Protein AF-A0A8C6YW72-F1 (afdb_monomer_lite)

InterPro domains:
  IPR028015 CCDC84-like [PF14968] (18-60)
  IPR028015 CCDC84-like [PF14968] (61-142)
  IPR028015 CCDC84-like [PTHR31198] (18-59)

Sequence (159 aa):
MQNGRQCIYRTGPSQRHLCRRTSFVGRRHVYSAAHRQSLQLALRRLHDKVEAARAALGGAAVPEHRRATERFWREHRAEAALRPRFLVTAEEYARFSEALARALAAHEEREDERIREMAARIREAERRQQETVRAALEVGAAPRSRCGAARPKWDAGGT

Organism: Nothoprocta perdicaria (NCBI:txid30464)

Secondary structure (DSSP, 8-state):
----------------TT----GGGGGGGGGSHHHHHHHHHHHHHHHHHHHHHHHIIIIIHHHHHHHHHHHHHHHTT--GGGGGGG---HHHHHHHHHHHHHHHHHHHHHHHHHHHHHHHHHHHHHHHHHHHHHHHHHHHTS-------PPP-------

Radius of gyration: 33.63 Å; chains: 1; bounding box: 76×56×89 Å

Foldseek 3Di:
DDDDDDPPDPDDFPPPVLDPDGCPVPPVCCPDPVVVVSVVVVVVVVVVVVVVVCVCLVPVVLVVQLVVLVVVCVVPVDDPVCSVVSRQDPVNSVVVVVVVVVVVVVVVVVVVVVVVVVVVVVVVVVVVVVVVVVVVVVVVPDPPPPDDDDDDDDDDDDD

Structure (mmCIF, N/CA/C/O backbone):
data_AF-A0A8C6YW72-F1
#
_entry.id   AF-A0A8C6YW72-F1
#
loop_
_atom_site.group_PDB
_atom_site.id
_atom_site.type_symbol
_atom_site.label_atom_id
_atom_site.label_alt_id
_atom_site.label_comp_id
_atom_site.label_asym_id
_atom_site.label_entity_id
_atom_site.label_seq_id
_atom_site.pdbx_PDB_ins_code
_atom_site.Cartn_x
_atom_site.Cartn_y
_atom_site.Cartn_z
_atom_site.occupancy
_atom_site.B_iso_or_equiv
_atom_site.auth_seq_id
_atom_site.auth_comp_id
_atom_site.auth_asym_id
_atom_site.auth_atom_id
_atom_site.pdbx_PDB_model_num
ATOM 1 N N . MET A 1 1 ? 27.955 49.497 -18.035 1.00 36.94 1 MET A N 1
ATOM 2 C CA . MET A 1 1 ? 28.067 48.782 -19.324 1.00 36.94 1 MET A CA 1
ATOM 3 C C . MET A 1 1 ? 27.553 47.367 -19.121 1.00 36.94 1 MET A C 1
ATOM 5 O O . MET A 1 1 ? 28.217 46.560 -18.486 1.00 36.94 1 MET A O 1
ATOM 9 N N . GLN A 1 2 ? 26.314 47.125 -19.544 1.00 43.03 2 GLN A N 1
ATOM 10 C CA . GLN A 1 2 ? 25.693 45.803 -19.566 1.00 43.03 2 GLN A CA 1
ATOM 11 C C . GLN A 1 2 ? 26.120 45.118 -20.866 1.00 43.03 2 GLN A C 1
ATOM 13 O O . GLN A 1 2 ? 25.918 45.675 -21.936 1.00 43.03 2 GLN A O 1
ATOM 18 N N . ASN A 1 3 ? 26.731 43.943 -20.762 1.00 32.25 3 ASN A N 1
ATOM 19 C CA . ASN A 1 3 ? 26.898 42.973 -21.844 1.00 32.25 3 ASN A CA 1
ATOM 20 C C . ASN A 1 3 ? 27.042 41.625 -21.127 1.00 32.25 3 ASN A C 1
ATOM 22 O O . ASN A 1 3 ? 28.018 41.396 -20.428 1.00 32.25 3 ASN A O 1
ATOM 26 N N . GLY A 1 4 ? 26.051 40.743 -21.094 1.00 44.25 4 GLY A N 1
ATOM 27 C CA . GLY A 1 4 ? 25.240 40.316 -22.223 1.00 44.25 4 GLY A CA 1
ATOM 28 C C . GLY A 1 4 ? 25.667 38.890 -22.550 1.00 44.25 4 GLY A C 1
ATOM 29 O O . GLY A 1 4 ? 26.521 38.695 -23.404 1.00 44.25 4 GLY A O 1
ATOM 30 N N . ARG A 1 5 ? 25.123 37.918 -21.805 1.00 40.25 5 ARG A N 1
ATOM 31 C CA . ARG A 1 5 ? 24.998 36.493 -22.166 1.00 40.25 5 ARG A CA 1
ATOM 32 C C . ARG A 1 5 ? 24.016 35.843 -21.189 1.00 40.25 5 ARG A C 1
ATOM 34 O O . ARG A 1 5 ? 24.382 35.274 -20.165 1.00 40.25 5 ARG A O 1
ATOM 41 N N . GLN A 1 6 ? 22.736 36.003 -21.510 1.00 42.50 6 GLN A N 1
ATOM 42 C CA . GLN A 1 6 ? 21.665 35.167 -20.984 1.00 42.50 6 GLN A CA 1
ATOM 43 C C . GLN A 1 6 ? 21.930 33.720 -21.415 1.00 42.50 6 GLN A C 1
ATOM 45 O O . GLN A 1 6 ? 21.859 33.405 -22.600 1.00 42.50 6 GLN A O 1
ATOM 50 N N . CYS A 1 7 ? 22.201 32.834 -20.456 1.00 34.38 7 CYS A N 1
ATOM 51 C CA . CYS A 1 7 ? 22.012 31.401 -20.657 1.00 34.38 7 CYS A CA 1
ATOM 52 C C . CYS A 1 7 ? 20.560 31.055 -20.316 1.00 34.38 7 CYS A C 1
ATOM 54 O O . CYS A 1 7 ? 20.174 30.811 -19.175 1.00 34.38 7 CYS A O 1
ATOM 56 N N . ILE A 1 8 ? 19.774 31.086 -21.380 1.00 39.44 8 ILE A N 1
ATOM 57 C CA . ILE A 1 8 ? 18.403 30.623 -21.583 1.00 39.44 8 ILE A CA 1
ATOM 58 C C . ILE A 1 8 ? 18.273 29.107 -21.346 1.00 39.44 8 ILE A C 1
ATOM 60 O O . ILE A 1 8 ? 17.994 28.370 -22.271 1.00 39.44 8 ILE A O 1
ATOM 64 N N . TYR A 1 9 ? 18.436 28.623 -20.110 1.00 34.62 9 TYR A N 1
ATOM 65 C CA . TYR A 1 9 ? 17.831 27.353 -19.670 1.00 34.62 9 TYR A CA 1
ATOM 66 C C . TYR A 1 9 ? 17.429 27.474 -18.203 1.00 34.62 9 TYR A C 1
ATOM 68 O O . TYR A 1 9 ? 18.221 27.319 -17.274 1.00 34.62 9 TYR A O 1
ATOM 76 N N . ARG A 1 10 ? 16.151 27.778 -17.998 1.00 40.47 10 ARG A N 1
ATOM 77 C CA . ARG A 1 10 ? 15.485 27.737 -16.702 1.00 40.47 10 ARG A CA 1
ATOM 78 C C . ARG A 1 10 ? 15.325 26.273 -16.283 1.00 40.47 10 ARG A C 1
ATOM 80 O O . ARG A 1 10 ? 14.298 25.666 -16.547 1.00 40.47 10 ARG A O 1
ATOM 87 N N . THR A 1 11 ? 16.313 25.713 -15.596 1.00 38.81 11 THR A N 1
ATOM 88 C CA . THR A 1 11 ? 16.112 24.539 -14.733 1.00 38.81 11 THR A CA 1
ATOM 89 C C . THR A 1 11 ? 16.822 24.803 -13.419 1.00 38.81 11 THR A C 1
ATOM 91 O O . THR A 1 11 ? 18.050 24.833 -13.361 1.00 38.81 11 THR A O 1
ATOM 94 N N . GLY A 1 12 ? 16.024 25.087 -12.389 1.00 38.22 12 GLY A N 1
ATOM 95 C CA . GLY A 1 12 ? 16.496 25.441 -11.057 1.00 38.22 12 GLY A CA 1
ATOM 96 C C . GLY A 1 12 ? 17.354 24.348 -10.408 1.00 38.22 12 GLY A C 1
ATOM 97 O O . GLY A 1 12 ? 17.434 23.223 -10.910 1.00 38.22 12 GLY A O 1
ATOM 98 N N . PRO A 1 13 ? 18.002 24.660 -9.274 1.00 46.03 13 PRO A N 1
ATOM 99 C CA . PRO A 1 13 ? 18.817 23.700 -8.552 1.00 46.03 13 PRO A CA 1
ATOM 100 C C . PRO A 1 13 ? 17.924 22.557 -8.065 1.00 46.03 13 PRO A C 1
ATOM 102 O O . PRO A 1 13 ? 17.198 22.697 -7.084 1.00 46.03 13 PRO A O 1
ATOM 105 N N . SER A 1 14 ? 17.986 21.404 -8.735 1.00 43.97 14 SER A N 1
ATOM 106 C CA . SER A 1 14 ? 17.468 20.155 -8.185 1.00 43.97 14 SER A CA 1
ATOM 107 C C . SER A 1 14 ? 18.332 19.805 -6.974 1.00 43.97 14 SER A C 1
ATOM 109 O O . SER A 1 14 ? 19.346 19.107 -7.094 1.00 43.97 14 SER A O 1
ATOM 111 N N . GLN A 1 15 ? 17.980 20.341 -5.808 1.00 43.62 15 GLN A N 1
ATOM 112 C CA . GLN A 1 15 ? 18.524 19.873 -4.548 1.00 43.62 15 GLN A CA 1
ATOM 113 C C . GLN A 1 15 ? 18.107 18.409 -4.397 1.00 43.62 15 GLN A C 1
ATOM 115 O O . GLN A 1 15 ? 17.009 18.091 -3.958 1.00 43.62 15 GLN A O 1
ATOM 120 N N . ARG A 1 16 ? 18.975 17.478 -4.801 1.00 51.50 16 ARG A N 1
ATOM 121 C CA . ARG A 1 16 ? 18.815 16.072 -4.436 1.00 51.50 16 ARG A CA 1
ATOM 122 C C . ARG A 1 16 ? 19.177 15.958 -2.960 1.00 51.50 16 ARG A C 1
ATOM 124 O O . ARG A 1 16 ? 20.336 15.760 -2.615 1.00 51.50 16 ARG A O 1
ATOM 131 N N . HIS A 1 17 ? 18.173 16.102 -2.096 1.00 56.12 17 HIS A N 1
ATOM 132 C CA . HIS A 1 17 ? 18.294 16.161 -0.632 1.00 56.12 17 HIS A CA 1
ATOM 133 C C . HIS A 1 17 ? 19.027 14.964 0.018 1.00 56.12 17 HIS A C 1
ATOM 135 O O . HIS A 1 17 ? 19.417 15.047 1.179 1.00 56.12 17 HIS A O 1
ATOM 141 N N . LEU A 1 18 ? 19.265 13.875 -0.722 1.00 56.75 18 LEU A N 1
ATOM 142 C CA . LEU A 1 18 ? 20.027 12.701 -0.274 1.00 56.75 18 LEU A CA 1
ATOM 143 C C . LEU A 1 18 ? 21.546 12.917 -0.257 1.00 56.75 18 LEU A C 1
ATOM 145 O O . LEU A 1 18 ? 22.257 12.253 0.491 1.00 56.75 18 LEU A O 1
ATOM 149 N N . CYS A 1 19 ? 22.066 13.830 -1.076 1.00 60.47 19 CYS A N 1
ATOM 150 C CA . CYS A 1 19 ? 23.487 14.149 -1.125 1.00 60.47 19 CYS A CA 1
ATOM 151 C C . CYS A 1 19 ? 23.646 15.662 -1.101 1.00 60.47 19 CYS A C 1
ATOM 153 O O . CYS A 1 19 ? 23.430 16.330 -2.104 1.00 60.47 19 CYS A O 1
ATOM 155 N N . ARG A 1 20 ? 24.077 16.209 0.041 1.00 56.84 20 ARG A N 1
ATOM 156 C CA . ARG A 1 20 ? 24.343 17.648 0.242 1.00 56.84 20 ARG A CA 1
ATOM 157 C C . ARG A 1 20 ? 25.504 18.209 -0.611 1.00 56.84 20 ARG A C 1
ATOM 159 O O . ARG A 1 20 ? 26.037 19.265 -0.294 1.00 56.84 20 ARG A O 1
ATOM 166 N N . ARG A 1 21 ? 25.936 17.517 -1.672 1.00 56.72 21 ARG A N 1
ATOM 167 C CA . ARG A 1 21 ? 27.004 17.972 -2.572 1.00 56.72 21 ARG A CA 1
ATOM 168 C C . ARG A 1 21 ? 26.379 18.706 -3.757 1.00 56.72 21 ARG A C 1
ATOM 170 O O . ARG A 1 21 ? 25.541 18.154 -4.465 1.00 56.72 21 ARG A O 1
ATOM 177 N N . THR A 1 22 ? 26.768 19.966 -3.923 1.00 48.44 22 THR A N 1
ATOM 178 C CA . THR A 1 22 ? 26.311 20.856 -4.995 1.00 48.44 22 THR A CA 1
ATOM 179 C C . THR A 1 22 ? 26.672 20.295 -6.377 1.00 48.44 22 THR A C 1
ATOM 181 O O . THR A 1 22 ? 27.562 19.456 -6.526 1.00 48.44 22 THR A O 1
ATOM 184 N N . SER A 1 23 ? 25.953 20.750 -7.405 1.00 51.44 23 SER A N 1
ATOM 185 C CA . SER A 1 23 ? 25.954 20.264 -8.798 1.00 51.44 23 SER A CA 1
ATOM 186 C C . SER A 1 23 ? 27.308 20.271 -9.530 1.00 51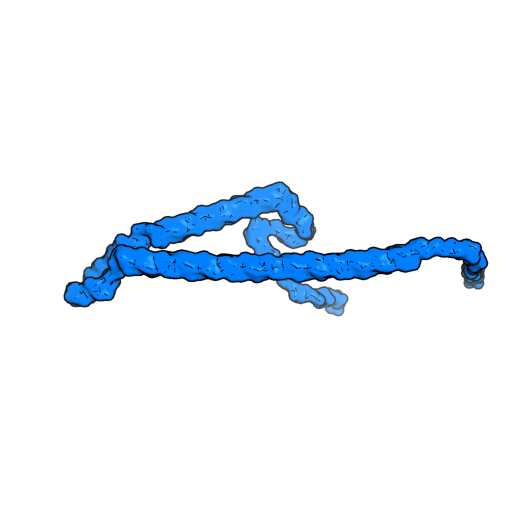.44 23 SER A C 1
ATOM 188 O O . SER A 1 23 ? 27.377 19.804 -10.666 1.00 51.44 23 SER A O 1
ATOM 190 N N . PHE A 1 24 ? 28.386 20.736 -8.898 1.00 49.22 24 PHE A N 1
ATOM 191 C CA . PHE A 1 24 ? 29.700 20.929 -9.515 1.00 49.22 24 PHE A CA 1
ATOM 192 C C . PHE A 1 24 ? 30.422 19.618 -9.890 1.00 49.22 24 PHE A C 1
ATOM 194 O O . PHE A 1 24 ? 31.301 19.618 -10.741 1.00 49.22 24 PHE A O 1
ATOM 201 N N . VAL A 1 25 ? 30.030 18.475 -9.310 1.00 56.22 25 VAL A N 1
ATOM 202 C CA . VAL A 1 25 ? 30.672 17.158 -9.554 1.00 56.22 25 VAL A CA 1
ATOM 203 C C . VAL A 1 25 ? 29.983 16.356 -10.679 1.00 56.22 25 VAL A C 1
ATOM 205 O O . VAL A 1 25 ? 30.388 15.242 -11.018 1.00 56.22 25 VAL A O 1
ATOM 208 N N . GLY A 1 26 ? 28.921 16.898 -11.286 1.00 57.84 26 GLY A N 1
ATOM 209 C CA . GLY A 1 26 ? 28.161 16.207 -12.333 1.00 57.84 26 GLY A CA 1
ATOM 210 C C . GLY A 1 26 ? 27.537 14.877 -11.868 1.00 57.84 26 GLY A C 1
ATOM 211 O O . GLY A 1 26 ? 27.505 14.549 -10.680 1.00 57.84 26 GLY A O 1
ATOM 212 N N . ARG A 1 27 ? 27.011 14.073 -12.805 1.00 60.56 27 ARG A N 1
ATOM 213 C CA . ARG A 1 27 ? 26.291 12.809 -12.507 1.00 60.56 27 ARG A CA 1
ATOM 214 C C . ARG A 1 27 ? 27.191 11.674 -11.992 1.00 60.56 27 ARG A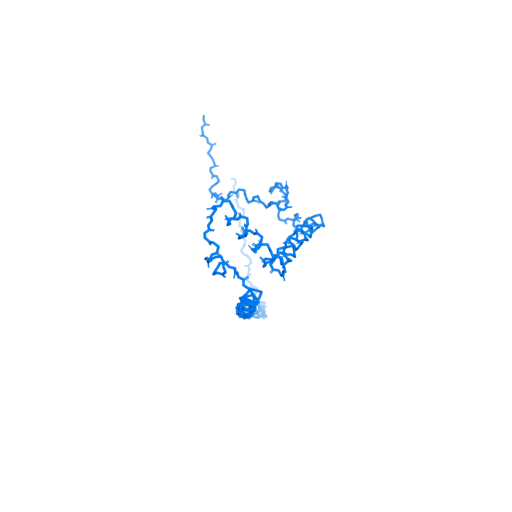 C 1
ATOM 216 O O . ARG A 1 27 ? 26.683 10.668 -11.508 1.00 60.56 27 ARG A O 1
ATOM 223 N N . ARG A 1 28 ? 28.516 11.830 -12.056 1.00 59.81 28 ARG A N 1
ATOM 224 C CA . ARG A 1 28 ? 29.494 10.781 -11.725 1.00 59.81 28 ARG A CA 1
ATOM 225 C C . ARG A 1 28 ? 29.492 10.401 -10.237 1.00 59.81 28 ARG A C 1
ATOM 227 O O . ARG A 1 28 ? 29.756 9.250 -9.906 1.00 59.81 28 ARG A O 1
ATOM 234 N N . HIS A 1 29 ? 29.134 11.327 -9.341 1.00 70.81 29 HIS A N 1
ATOM 235 C CA . HIS A 1 29 ? 29.110 11.068 -7.894 1.00 70.81 29 HIS A CA 1
ATOM 236 C C . HIS A 1 29 ? 28.024 10.069 -7.454 1.00 70.81 29 HIS A C 1
ATOM 238 O O . HIS A 1 29 ? 28.167 9.451 -6.400 1.00 70.81 29 HIS A O 1
ATOM 244 N N . VAL A 1 30 ? 26.970 9.884 -8.258 1.00 63.72 30 VAL A N 1
ATOM 245 C CA . VAL A 1 30 ? 25.856 8.955 -7.989 1.00 63.72 30 VAL A CA 1
ATOM 246 C C . VAL A 1 30 ? 26.339 7.500 -7.939 1.00 63.72 30 VAL A C 1
ATOM 248 O O . VAL A 1 30 ? 25.818 6.694 -7.178 1.00 63.72 30 VAL A O 1
ATOM 251 N N . TYR A 1 31 ? 27.396 7.168 -8.681 1.00 67.38 31 TYR A N 1
ATOM 252 C CA . TYR A 1 31 ? 27.966 5.817 -8.700 1.00 67.38 31 TYR A CA 1
ATOM 253 C C . TYR A 1 31 ? 28.992 5.565 -7.587 1.00 67.38 31 TYR A C 1
ATOM 255 O O . TYR A 1 31 ? 29.513 4.457 -7.469 1.00 67.38 31 TYR A O 1
ATOM 263 N N . SER A 1 32 ? 29.294 6.573 -6.761 1.00 73.94 32 SER A N 1
ATOM 264 C CA . SER A 1 32 ? 30.265 6.430 -5.676 1.00 73.94 32 SER A CA 1
ATOM 265 C C . SER A 1 32 ? 29.744 5.535 -4.547 1.00 73.94 32 SER A C 1
ATOM 267 O O . SER A 1 32 ? 28.549 5.520 -4.239 1.00 73.94 32 SER A O 1
ATOM 269 N N . ALA A 1 33 ? 30.660 4.832 -3.876 1.00 74.25 33 ALA A N 1
ATOM 270 C CA . ALA A 1 33 ? 30.340 4.015 -2.705 1.00 74.25 33 ALA A CA 1
ATOM 271 C C . ALA A 1 33 ? 29.664 4.840 -1.592 1.00 74.25 33 ALA A C 1
ATO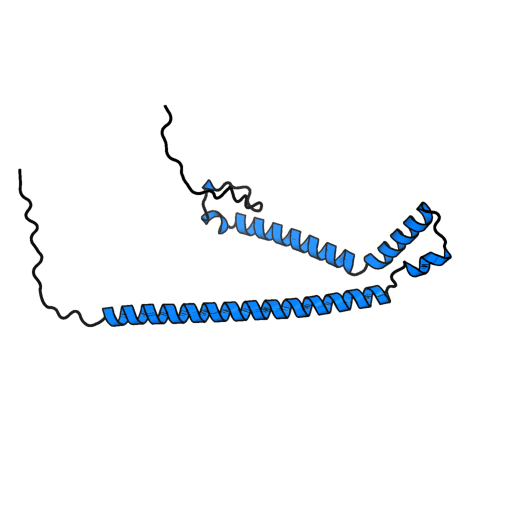M 273 O O . ALA A 1 33 ? 28.676 4.403 -1.009 1.00 74.25 33 ALA A O 1
ATOM 274 N N . ALA A 1 34 ? 30.120 6.078 -1.375 1.00 73.94 34 ALA A N 1
ATOM 275 C CA . ALA A 1 34 ? 29.547 6.989 -0.386 1.00 73.94 34 ALA A CA 1
ATOM 276 C C . ALA A 1 34 ? 28.093 7.386 -0.707 1.00 73.94 34 ALA A C 1
ATOM 278 O O . ALA A 1 34 ? 27.253 7.449 0.194 1.00 73.94 34 ALA A O 1
ATOM 279 N N . HIS A 1 35 ? 27.770 7.626 -1.985 1.00 73.69 35 HIS A N 1
ATOM 280 C CA . HIS A 1 35 ? 26.392 7.892 -2.409 1.00 73.69 35 HIS A CA 1
ATOM 281 C C . HIS A 1 35 ? 25.504 6.668 -2.179 1.00 73.69 35 HIS A C 1
ATOM 283 O O . HIS A 1 35 ? 24.429 6.789 -1.594 1.00 73.69 35 HIS A O 1
ATOM 289 N N . ARG A 1 36 ? 25.985 5.483 -2.571 1.00 73.69 36 ARG A N 1
ATOM 290 C CA . ARG A 1 36 ? 25.277 4.213 -2.371 1.00 73.69 36 ARG A CA 1
ATOM 291 C C . ARG A 1 36 ? 24.988 3.950 -0.893 1.00 73.69 36 ARG A C 1
ATOM 293 O O . ARG A 1 36 ? 23.859 3.623 -0.553 1.00 73.69 36 ARG A O 1
ATOM 300 N N . GLN A 1 37 ? 25.968 4.163 -0.019 1.00 72.62 37 GLN A N 1
ATOM 301 C CA . GLN A 1 37 ? 25.811 3.988 1.425 1.00 72.62 37 GLN A CA 1
ATOM 302 C C . GLN A 1 37 ? 24.829 5.006 2.026 1.00 72.62 37 GLN A C 1
ATOM 304 O O . GLN A 1 37 ? 23.986 4.651 2.847 1.00 72.62 37 GLN A O 1
ATOM 309 N N . SER A 1 38 ? 24.881 6.264 1.577 1.00 69.75 38 SER A N 1
ATOM 310 C CA . SER A 1 38 ? 23.937 7.304 2.013 1.00 69.75 38 SER A CA 1
ATOM 311 C C . SER A 1 38 ? 22.502 6.980 1.588 1.00 69.75 38 SER A C 1
ATOM 313 O O . SER A 1 38 ? 21.571 7.135 2.378 1.00 69.75 38 SER A O 1
ATOM 315 N N . LEU A 1 39 ? 22.323 6.477 0.363 1.00 76.12 39 LEU A N 1
ATOM 316 C CA . LEU A 1 39 ? 21.037 6.004 -0.140 1.00 76.12 39 LEU A CA 1
ATOM 317 C C . LEU A 1 39 ? 20.528 4.806 0.670 1.00 76.12 39 LEU A C 1
ATOM 319 O O . LEU A 1 39 ? 19.378 4.810 1.093 1.00 76.12 39 LEU A O 1
ATOM 323 N N . GLN A 1 40 ? 21.379 3.816 0.945 1.00 71.69 40 GLN A N 1
ATOM 324 C CA . GLN A 1 40 ? 21.018 2.648 1.755 1.00 71.69 40 GLN A CA 1
ATOM 325 C C . GLN A 1 40 ? 20.553 3.040 3.163 1.00 71.69 40 GLN A C 1
ATOM 327 O O . GLN A 1 40 ? 19.545 2.526 3.639 1.00 71.69 40 GLN A O 1
ATOM 332 N N . LEU A 1 41 ? 21.231 3.990 3.815 1.00 76.12 41 LEU A N 1
ATOM 333 C CA . LEU A 1 41 ? 20.810 4.505 5.122 1.00 76.12 41 LEU A CA 1
ATOM 334 C C . LEU A 1 41 ? 19.469 5.244 5.052 1.00 76.12 41 LEU A C 1
ATOM 336 O O . LEU A 1 41 ? 18.636 5.087 5.943 1.00 76.12 41 LEU A O 1
ATOM 340 N N . ALA A 1 42 ? 19.241 6.039 4.004 1.00 74.75 42 ALA A N 1
ATOM 341 C CA . ALA A 1 42 ? 17.970 6.732 3.809 1.00 74.75 42 ALA A CA 1
ATOM 342 C C . ALA A 1 42 ? 16.812 5.751 3.571 1.00 74.75 42 ALA A C 1
ATOM 344 O O . ALA A 1 42 ? 15.750 5.906 4.172 1.00 74.75 42 ALA A O 1
ATOM 345 N N . LEU A 1 43 ? 17.038 4.719 2.754 1.00 77.38 43 LEU A N 1
ATOM 346 C CA . LEU A 1 43 ? 16.067 3.654 2.507 1.00 77.38 43 LEU A CA 1
ATOM 347 C C . LEU A 1 43 ? 15.780 2.849 3.774 1.00 77.38 43 LEU A C 1
ATOM 349 O O . LEU A 1 43 ? 14.620 2.577 4.061 1.00 77.38 43 LEU A O 1
ATOM 353 N N . ARG A 1 44 ? 16.801 2.540 4.580 1.00 79.88 44 ARG A N 1
ATOM 354 C CA . ARG A 1 44 ? 16.609 1.843 5.857 1.00 79.88 44 ARG A CA 1
ATOM 355 C C . ARG A 1 44 ? 15.775 2.663 6.837 1.00 79.88 44 ARG A C 1
ATOM 357 O O . ARG A 1 44 ? 14.802 2.157 7.369 1.00 79.88 44 ARG A O 1
ATOM 364 N N . ARG A 1 45 ? 16.060 3.961 6.971 1.00 83.12 45 ARG A N 1
ATOM 365 C CA . ARG A 1 45 ? 15.237 4.876 7.785 1.00 83.12 45 ARG A CA 1
ATOM 366 C C . ARG A 1 45 ? 13.795 4.974 7.293 1.00 83.12 45 ARG A C 1
ATOM 368 O O . ARG A 1 45 ? 12.894 5.172 8.101 1.00 83.12 45 ARG A O 1
ATOM 375 N N . LEU A 1 46 ? 13.572 4.912 5.981 1.00 74.69 46 LEU A N 1
ATOM 376 C CA . LEU A 1 46 ? 12.225 4.892 5.417 1.00 74.69 46 LEU A CA 1
ATOM 377 C C . LEU A 1 46 ? 11.519 3.577 5.753 1.00 74.69 46 LEU A C 1
ATOM 379 O O . LEU A 1 46 ? 10.385 3.615 6.211 1.00 74.69 46 LEU A O 1
ATOM 383 N N . HIS A 1 47 ? 12.204 2.449 5.584 1.00 71.81 47 HIS A N 1
ATOM 384 C CA . HIS A 1 47 ? 11.698 1.134 5.959 1.00 71.81 47 HIS A CA 1
ATOM 385 C C . HIS A 1 47 ? 11.325 1.084 7.446 1.00 71.81 47 HIS A C 1
ATOM 387 O O . HIS A 1 47 ? 10.201 0.730 7.769 1.00 71.81 47 HIS A O 1
ATOM 393 N N . ASP A 1 48 ? 12.197 1.550 8.344 1.00 82.62 48 ASP A N 1
ATOM 394 C CA . ASP A 1 48 ? 11.919 1.598 9.786 1.00 82.62 48 ASP A CA 1
ATOM 395 C C . ASP A 1 48 ? 10.661 2.434 10.102 1.00 82.62 48 ASP A C 1
ATOM 397 O O . ASP A 1 48 ? 9.857 2.067 10.956 1.00 82.62 48 ASP A O 1
ATOM 401 N N . LYS A 1 49 ? 10.441 3.542 9.377 1.00 76.25 49 LYS A N 1
ATOM 402 C CA . LYS A 1 49 ? 9.218 4.357 9.499 1.00 76.25 49 LYS A CA 1
ATOM 403 C C . LYS A 1 49 ? 7.977 3.653 8.955 1.00 76.25 49 LYS A C 1
ATOM 405 O O . LYS A 1 49 ? 6.904 3.810 9.530 1.00 76.25 49 LYS A O 1
ATOM 410 N N . VAL A 1 50 ? 8.107 2.917 7.853 1.00 76.25 50 VAL A N 1
ATOM 411 C CA . VAL A 1 50 ? 7.014 2.132 7.264 1.00 76.25 50 VAL A CA 1
ATOM 412 C C . VAL A 1 50 ? 6.618 1.000 8.204 1.00 76.25 50 VAL A C 1
ATOM 414 O O . VAL A 1 50 ? 5.432 0.822 8.455 1.00 76.25 50 VAL A O 1
ATOM 417 N N . GLU A 1 51 ? 7.585 0.302 8.793 1.00 73.62 51 GLU A N 1
ATOM 418 C CA . GLU A 1 51 ? 7.328 -0.746 9.781 1.00 73.62 51 GLU A CA 1
ATOM 419 C C . GLU A 1 51 ? 6.706 -0.178 11.062 1.00 73.62 51 GLU A C 1
ATOM 421 O O . GLU A 1 51 ? 5.741 -0.739 11.571 1.00 73.62 51 GLU A O 1
ATOM 426 N N . ALA A 1 52 ? 7.156 0.988 11.541 1.00 71.38 52 ALA A N 1
ATOM 427 C CA . ALA A 1 52 ? 6.512 1.674 12.662 1.00 71.38 52 ALA A CA 1
ATOM 428 C C . ALA A 1 52 ? 5.060 2.089 12.347 1.00 71.38 52 ALA A C 1
ATOM 430 O O . ALA A 1 52 ? 4.172 1.921 13.183 1.00 71.38 52 ALA A O 1
ATOM 431 N N . ALA A 1 53 ? 4.795 2.590 11.137 1.00 64.88 53 ALA A N 1
ATOM 432 C CA . ALA A 1 53 ? 3.443 2.929 10.695 1.00 64.88 53 ALA A CA 1
ATOM 433 C C . ALA A 1 53 ? 2.558 1.678 10.561 1.00 64.88 53 ALA A C 1
ATOM 435 O O . ALA A 1 53 ? 1.409 1.683 10.998 1.00 64.88 53 ALA A O 1
ATOM 436 N N . ARG A 1 54 ? 3.102 0.581 10.023 1.00 61.62 54 ARG A N 1
ATOM 437 C CA . ARG A 1 54 ? 2.427 -0.722 9.952 1.00 61.62 54 ARG A CA 1
ATOM 438 C C . ARG A 1 54 ? 2.127 -1.276 11.343 1.00 61.62 54 ARG A C 1
ATOM 440 O O . ARG A 1 54 ? 1.023 -1.758 11.556 1.00 61.62 54 ARG A O 1
ATOM 447 N N . ALA A 1 55 ? 3.043 -1.145 12.301 1.00 64.81 55 ALA A N 1
ATOM 448 C CA . ALA A 1 55 ? 2.821 -1.545 13.690 1.00 64.81 55 ALA A CA 1
ATOM 449 C C . ALA A 1 55 ? 1.726 -0.705 14.376 1.00 64.81 55 ALA A C 1
ATOM 451 O O . ALA A 1 55 ? 0.878 -1.255 15.080 1.00 64.81 55 ALA A O 1
ATOM 452 N N . ALA A 1 56 ? 1.689 0.609 14.125 1.00 61.94 56 ALA A N 1
ATOM 453 C CA . ALA A 1 56 ? 0.631 1.490 14.623 1.00 61.94 56 ALA A CA 1
ATOM 454 C C . ALA A 1 56 ? -0.753 1.101 14.064 1.00 61.94 56 ALA A C 1
ATOM 456 O O . ALA A 1 56 ? -1.738 1.049 14.803 1.00 61.94 56 ALA A O 1
ATOM 457 N N . LEU A 1 57 ? -0.814 0.740 12.779 1.00 62.88 57 LEU A N 1
ATOM 458 C CA . LEU A 1 57 ? -2.032 0.263 12.120 1.00 62.88 57 LEU A CA 1
ATOM 459 C C . LEU A 1 57 ? -2.399 -1.186 12.504 1.00 62.88 57 LEU A C 1
ATOM 461 O O . LEU A 1 57 ? -3.573 -1.539 12.524 1.00 62.88 57 LEU A O 1
ATOM 465 N N . GLY A 1 58 ? -1.428 -2.041 12.820 1.00 57.56 58 GLY A N 1
ATOM 466 C CA . GLY A 1 58 ? -1.627 -3.487 12.965 1.00 57.56 58 GLY A CA 1
ATOM 467 C C . GLY A 1 58 ? -2.212 -3.959 14.299 1.00 57.56 58 GLY A C 1
ATOM 468 O O . GLY A 1 58 ? -2.657 -5.099 14.383 1.00 57.56 58 GLY A O 1
ATOM 469 N N . GLY A 1 59 ? -2.244 -3.125 15.344 1.00 60.62 59 GLY A N 1
ATOM 470 C CA . GLY A 1 59 ? -2.756 -3.580 16.648 1.00 60.62 59 GLY A CA 1
ATOM 471 C C . GLY A 1 59 ? -2.993 -2.520 17.723 1.00 60.62 59 GLY A C 1
ATOM 472 O O . GLY A 1 59 ? -3.696 -2.795 18.694 1.00 60.62 59 GLY A O 1
ATOM 473 N N . ALA A 1 60 ? -2.466 -1.303 17.565 1.00 57.69 60 ALA A N 1
ATOM 474 C CA . ALA A 1 60 ? -2.666 -0.224 18.536 1.00 57.69 60 ALA A CA 1
ATOM 475 C C . ALA A 1 60 ? -3.900 0.643 18.236 1.00 57.69 60 ALA A C 1
ATOM 477 O O . ALA A 1 60 ? -4.467 1.222 19.159 1.00 57.69 60 ALA A O 1
ATOM 478 N N . ALA A 1 61 ? -4.360 0.674 16.982 1.00 66.69 61 ALA A N 1
ATOM 479 C CA . ALA A 1 61 ? -5.411 1.583 16.533 1.00 66.69 61 ALA A CA 1
ATOM 480 C C . ALA A 1 61 ? -6.748 1.413 17.277 1.00 66.69 61 ALA A C 1
ATOM 482 O O . ALA A 1 61 ? -7.367 2.410 17.628 1.00 66.69 61 ALA A O 1
ATOM 483 N N . VAL A 1 62 ? -7.188 0.186 17.584 1.00 69.94 62 VAL A N 1
ATOM 484 C CA . VAL A 1 62 ? -8.472 -0.039 18.286 1.00 69.94 62 VAL A CA 1
ATOM 485 C C . VAL A 1 62 ? -8.387 0.320 19.779 1.00 69.94 62 VAL A C 1
ATOM 487 O O . VAL A 1 62 ? -9.241 1.071 20.258 1.00 69.94 62 VAL A O 1
ATOM 490 N N . PRO A 1 63 ? -7.368 -0.129 20.544 1.00 75.31 63 PRO A N 1
ATOM 491 C CA . PRO A 1 63 ? -7.177 0.331 21.921 1.00 75.31 63 PRO A CA 1
ATOM 492 C C . PRO A 1 63 ? -6.922 1.841 22.040 1.00 75.31 63 PRO A C 1
ATOM 494 O O . PRO A 1 63 ? -7.380 2.462 23.000 1.00 75.31 63 PRO A O 1
ATOM 497 N N . GLU A 1 64 ? -6.197 2.436 21.093 1.00 79.44 64 GLU A N 1
ATOM 498 C CA . GLU A 1 64 ? -5.913 3.873 21.049 1.00 79.44 64 GLU A CA 1
ATOM 499 C C . GLU A 1 64 ? -7.161 4.685 20.693 1.00 79.44 64 GLU A C 1
ATOM 501 O O . GLU A 1 64 ? -7.484 5.633 21.412 1.00 79.44 64 GLU A O 1
ATOM 506 N N . HIS A 1 65 ? -7.920 4.259 19.675 1.00 78.50 65 HIS A N 1
ATOM 507 C CA . HIS A 1 65 ? -9.232 4.816 19.329 1.00 78.50 65 HIS A CA 1
ATOM 508 C C . HIS A 1 65 ? -10.153 4.789 20.538 1.00 78.50 65 HIS A C 1
ATOM 510 O O . HIS A 1 65 ? -10.676 5.826 20.935 1.00 78.50 65 HIS A O 1
ATOM 516 N N . ARG A 1 66 ? -10.257 3.632 21.207 1.00 78.44 66 ARG A N 1
ATOM 517 C CA . ARG A 1 66 ? -11.047 3.491 22.430 1.00 78.44 66 ARG A CA 1
ATOM 518 C C . ARG A 1 66 ? -10.635 4.540 23.457 1.00 78.44 66 ARG A C 1
ATOM 520 O O . ARG A 1 66 ? -11.492 5.323 23.849 1.00 78.44 66 ARG A O 1
ATOM 527 N N . ARG A 1 67 ? -9.351 4.604 23.844 1.00 82.06 67 ARG A N 1
ATOM 528 C CA . ARG A 1 67 ? -8.817 5.575 24.828 1.00 82.06 67 ARG A CA 1
ATOM 529 C C . ARG A 1 67 ? -9.092 7.027 24.428 1.00 82.06 67 ARG A C 1
ATOM 531 O O . ARG A 1 67 ? -9.445 7.832 25.291 1.00 82.06 67 ARG A O 1
ATOM 538 N N . ALA A 1 68 ? -8.946 7.361 23.148 1.00 81.50 68 ALA A N 1
ATOM 539 C CA . ALA A 1 68 ? -9.225 8.691 22.621 1.00 81.50 68 ALA A CA 1
ATOM 540 C C . ALA A 1 68 ? -10.716 9.042 22.719 1.00 81.50 68 ALA A C 1
ATOM 542 O O . ALA A 1 68 ? -11.049 10.123 23.208 1.00 81.50 68 ALA A O 1
ATOM 543 N N . THR A 1 69 ? -11.609 8.113 22.364 1.00 78.50 69 THR A N 1
ATOM 544 C CA . THR A 1 69 ? -13.057 8.269 22.548 1.00 78.50 69 THR A CA 1
ATOM 545 C C . THR A 1 69 ? -13.416 8.422 24.029 1.00 78.50 69 THR A C 1
ATOM 547 O O . THR A 1 69 ? -14.221 9.284 24.367 1.00 78.50 69 THR A O 1
ATOM 550 N N . GLU A 1 70 ? -12.801 7.664 24.952 1.00 80.31 70 GLU A N 1
ATOM 551 C CA . GLU A 1 70 ? -13.082 7.823 26.394 1.00 80.31 70 GLU A CA 1
ATOM 552 C C . GLU A 1 70 ? -12.609 9.176 26.932 1.00 80.31 70 GLU A C 1
ATOM 554 O O . GLU A 1 70 ? -13.269 9.768 27.786 1.00 80.31 70 GLU A O 1
ATOM 559 N N . ARG A 1 71 ? -11.459 9.666 26.454 1.00 81.69 71 ARG A N 1
ATOM 560 C CA . ARG A 1 71 ? -10.931 10.982 26.822 1.00 81.69 71 ARG A CA 1
ATOM 561 C C . ARG A 1 71 ? -11.873 12.094 26.358 1.00 81.69 71 ARG A C 1
ATOM 563 O O . ARG A 1 71 ? -12.306 12.879 27.194 1.00 81.69 71 ARG A O 1
ATOM 570 N N . PHE A 1 72 ? -12.267 12.079 25.086 1.00 80.38 72 PHE A N 1
ATOM 571 C CA . PHE A 1 72 ? -13.216 13.040 24.523 1.00 80.38 72 PHE A CA 1
ATOM 572 C C . PHE A 1 72 ? -14.549 13.040 25.289 1.00 80.38 72 PHE A C 1
ATOM 574 O O . PHE A 1 72 ? -15.050 14.094 25.673 1.00 80.38 72 PHE A O 1
ATOM 581 N N . TRP A 1 73 ? -15.107 11.861 25.591 1.00 79.19 73 TRP A N 1
ATOM 582 C CA . TRP A 1 73 ? -16.373 11.772 26.333 1.00 79.19 73 TRP A CA 1
ATOM 583 C C . TRP A 1 73 ? -16.279 12.378 27.739 1.00 79.19 73 TRP A C 1
ATOM 585 O O . TRP A 1 73 ? -17.227 13.025 28.187 1.00 79.19 73 TRP A O 1
ATOM 595 N N . ARG A 1 74 ? -15.141 12.202 28.426 1.00 76.38 74 ARG A N 1
ATOM 596 C CA . ARG A 1 74 ? -14.891 12.825 29.736 1.00 76.38 74 ARG A CA 1
ATOM 597 C C . ARG A 1 74 ? -14.745 14.341 29.634 1.00 76.38 74 ARG A C 1
ATOM 599 O O . ARG A 1 74 ? -15.350 15.052 30.429 1.00 76.38 74 ARG A O 1
ATOM 606 N N . GLU A 1 75 ? -13.970 14.820 28.665 1.00 78.69 75 GLU A N 1
ATOM 607 C CA . GLU A 1 75 ? -13.700 16.249 28.452 1.00 78.69 75 GLU A CA 1
ATOM 608 C C . GLU A 1 75 ? -14.974 17.029 28.090 1.00 78.69 75 GLU A C 1
ATOM 610 O O . GLU A 1 75 ? -15.163 18.151 28.554 1.00 78.69 75 GLU A O 1
ATOM 615 N N . HIS A 1 76 ? -15.886 16.412 27.334 1.00 78.62 76 HIS A N 1
ATOM 616 C CA . HIS A 1 76 ? -17.080 17.077 26.809 1.00 78.62 76 HIS A CA 1
ATOM 617 C C . HIS A 1 76 ? -18.383 16.765 27.561 1.00 78.62 76 HIS A C 1
ATOM 619 O O . HIS A 1 76 ? -19.440 17.227 27.139 1.00 78.62 76 HIS A O 1
ATOM 625 N N . ARG A 1 77 ? -18.335 15.991 28.660 1.00 70.62 77 ARG A N 1
ATOM 626 C CA . ARG A 1 77 ? -19.525 15.533 29.417 1.00 70.62 77 ARG A CA 1
ATOM 627 C C . ARG A 1 77 ? -20.634 14.969 28.511 1.00 70.62 77 ARG A C 1
ATOM 629 O O . ARG A 1 77 ? -21.818 15.186 28.752 1.00 70.62 77 ARG A O 1
ATOM 636 N N . ALA A 1 78 ? -20.238 14.267 27.453 1.00 67.88 78 ALA A N 1
ATOM 637 C CA . ALA A 1 78 ? -21.166 13.744 26.462 1.00 67.88 78 ALA A CA 1
ATOM 638 C C . ALA A 1 78 ? -22.045 12.632 27.056 1.00 67.88 78 ALA A C 1
ATOM 640 O O . ALA A 1 78 ? -21.609 11.871 27.926 1.00 67.88 78 ALA A O 1
ATOM 641 N N . GLU A 1 79 ? -23.277 12.508 26.559 1.00 68.38 79 GLU A N 1
ATOM 642 C CA . GLU A 1 79 ? -24.215 11.483 27.013 1.00 68.38 79 GLU A CA 1
ATOM 643 C C . GLU A 1 79 ? -23.618 10.077 26.860 1.00 68.38 79 GLU A C 1
ATOM 645 O O . GLU A 1 79 ? -23.202 9.649 25.775 1.00 68.38 79 GLU A O 1
ATOM 650 N N . ALA A 1 80 ? -23.594 9.330 27.967 1.00 67.81 80 ALA A N 1
ATOM 651 C CA . ALA A 1 80 ? -23.005 7.995 28.011 1.00 67.81 80 ALA A CA 1
ATOM 652 C C . ALA A 1 80 ? -23.727 7.003 27.084 1.00 67.81 80 ALA A C 1
ATOM 654 O O . ALA A 1 80 ? -23.092 6.098 26.544 1.00 67.81 80 ALA A O 1
ATOM 655 N N . ALA A 1 81 ? -25.026 7.214 26.846 1.00 73.12 81 ALA A N 1
ATOM 656 C CA . ALA A 1 81 ? -25.854 6.380 25.978 1.00 73.12 81 ALA A CA 1
ATOM 657 C C . ALA A 1 81 ? -25.421 6.417 24.501 1.00 73.12 81 ALA A C 1
ATOM 659 O O . ALA A 1 81 ? -25.617 5.442 23.778 1.00 73.12 81 ALA A O 1
ATOM 660 N N . LEU A 1 82 ? -24.794 7.508 24.045 1.00 73.31 82 LEU A N 1
ATOM 661 C CA . LEU A 1 82 ? -24.335 7.640 22.660 1.00 73.31 82 LEU A CA 1
ATOM 662 C C . LEU A 1 82 ? -22.958 7.011 22.422 1.00 73.31 82 LEU A C 1
ATOM 664 O O . LEU A 1 82 ? -22.625 6.683 21.287 1.00 73.31 82 LEU A O 1
ATOM 668 N N . ARG A 1 83 ? -22.169 6.788 23.476 1.00 66.69 83 ARG A N 1
ATOM 669 C CA . ARG A 1 83 ? -20.776 6.324 23.394 1.00 66.69 83 ARG A CA 1
ATOM 670 C C . ARG A 1 83 ? -20.575 5.008 22.623 1.00 66.69 83 ARG A C 1
ATOM 672 O O . ARG A 1 83 ? -19.636 4.960 21.829 1.00 66.69 83 ARG A O 1
ATOM 679 N N . PRO A 1 84 ? -21.409 3.958 22.789 1.00 73.56 84 PRO A N 1
ATOM 680 C CA . PRO A 1 84 ? -21.216 2.696 22.071 1.00 73.56 84 PRO A CA 1
ATOM 681 C C . PRO A 1 84 ? -21.283 2.841 20.548 1.00 73.56 84 PRO A C 1
ATOM 683 O O . PRO A 1 84 ? -20.661 2.059 19.844 1.00 73.56 84 PRO A O 1
ATOM 686 N N . ARG A 1 85 ? -21.977 3.866 20.033 1.00 75.75 85 ARG A N 1
ATOM 687 C CA . ARG A 1 85 ? -22.102 4.123 18.589 1.00 75.75 85 ARG A CA 1
ATOM 688 C C . ARG A 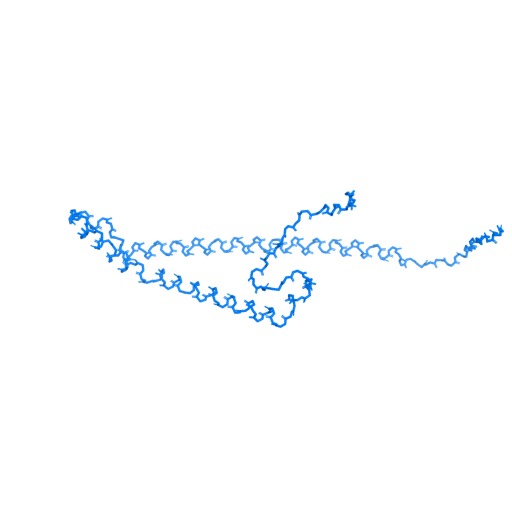1 85 ? -20.821 4.654 17.940 1.00 75.75 85 ARG A C 1
ATOM 690 O O . ARG A 1 85 ? -20.711 4.612 16.722 1.00 75.75 85 ARG A O 1
ATOM 697 N N . PHE A 1 86 ? -19.879 5.169 18.731 1.00 71.00 86 PHE A N 1
ATOM 698 C CA . PHE A 1 86 ? -18.630 5.773 18.245 1.00 71.00 86 PHE A CA 1
ATOM 699 C C . PHE A 1 86 ? -17.394 4.909 18.531 1.00 71.00 86 PHE A C 1
ATOM 701 O O . PHE A 1 86 ? -16.272 5.277 18.174 1.00 71.00 86 PHE A O 1
ATOM 708 N N . LEU A 1 87 ? -17.579 3.759 19.181 1.00 77.25 87 LEU A N 1
ATOM 709 C CA . LEU A 1 87 ? -16.514 2.792 19.395 1.00 77.25 87 LEU A CA 1
ATOM 710 C C . LEU A 1 87 ? -16.456 1.852 18.197 1.00 77.25 87 LEU A C 1
ATOM 712 O O . LEU A 1 87 ? -17.370 1.067 17.981 1.00 77.25 87 LEU A O 1
ATOM 716 N N . VAL A 1 88 ? -15.358 1.926 17.450 1.00 81.12 88 VAL A N 1
ATOM 717 C CA . VAL A 1 88 ? -15.049 0.926 16.430 1.00 81.12 88 VAL A CA 1
ATOM 718 C C . VAL A 1 88 ? -14.663 -0.358 17.153 1.00 81.12 88 VAL A C 1
ATOM 720 O O . VAL A 1 88 ? -13.728 -0.367 17.962 1.00 81.12 88 VAL A O 1
ATOM 723 N N . THR A 1 89 ? -15.407 -1.428 16.897 1.00 82.56 89 THR A N 1
ATOM 724 C CA . THR A 1 89 ? -15.116 -2.753 17.451 1.00 82.56 89 THR A CA 1
ATOM 725 C C . THR A 1 89 ? -13.866 -3.352 16.808 1.00 82.56 89 THR A C 1
ATOM 727 O O . THR A 1 89 ? -13.448 -2.963 15.712 1.00 82.56 89 THR A O 1
ATOM 730 N N . ALA A 1 90 ? -13.249 -4.318 17.490 1.00 81.31 90 ALA A N 1
ATOM 731 C CA . ALA A 1 90 ? -12.096 -5.021 16.939 1.00 81.31 90 ALA A CA 1
ATOM 732 C C . ALA A 1 90 ? -12.469 -5.759 15.643 1.00 81.31 90 ALA A C 1
ATOM 734 O O . ALA A 1 90 ? -11.692 -5.756 14.690 1.00 81.31 90 ALA A O 1
ATOM 735 N N . GLU A 1 91 ? -13.678 -6.320 15.577 1.00 82.56 91 GLU A N 1
ATOM 736 C CA . GLU A 1 91 ? -14.199 -6.999 14.395 1.00 82.56 91 GLU A CA 1
ATOM 737 C C . GLU A 1 91 ? -14.413 -6.040 13.217 1.00 82.56 91 GLU A C 1
ATOM 739 O O . GLU A 1 91 ? -14.055 -6.369 12.088 1.00 82.56 91 GLU A O 1
ATOM 744 N N . GLU A 1 92 ? -14.978 -4.851 13.445 1.00 82.56 92 GLU A N 1
ATOM 745 C CA . GLU A 1 92 ? -15.158 -3.843 12.389 1.00 82.56 92 GLU A CA 1
ATOM 746 C C . GLU A 1 92 ? -13.820 -3.350 11.844 1.00 82.56 92 GLU A C 1
ATOM 748 O O . GLU A 1 92 ? -13.651 -3.244 10.627 1.00 82.56 92 GLU A O 1
ATOM 753 N N . TYR A 1 93 ? -12.854 -3.107 12.731 1.00 84.94 93 TYR A N 1
ATOM 754 C CA . TYR A 1 93 ? -11.507 -2.725 12.327 1.00 84.94 93 TYR A CA 1
ATOM 755 C C . TYR A 1 93 ? -10.815 -3.832 11.526 1.00 84.94 93 TYR A C 1
ATOM 757 O O . TYR A 1 93 ? -10.185 -3.543 10.513 1.00 84.94 93 TYR A O 1
ATOM 765 N N . ALA A 1 94 ? -10.970 -5.094 11.936 1.00 86.25 94 ALA A N 1
ATOM 766 C CA . ALA A 1 94 ? -10.425 -6.241 11.215 1.00 86.25 94 ALA A CA 1
ATOM 767 C C . ALA A 1 94 ? -11.040 -6.387 9.814 1.00 86.25 94 ALA A C 1
ATOM 769 O O . ALA A 1 94 ? -10.316 -6.560 8.838 1.00 86.25 94 ALA A O 1
ATOM 770 N N . ARG A 1 95 ? -12.366 -6.242 9.679 1.00 89.62 95 ARG A N 1
ATOM 771 C CA . ARG A 1 95 ? -13.026 -6.260 8.360 1.00 89.62 95 ARG A CA 1
ATOM 772 C C . ARG A 1 95 ? -12.529 -5.129 7.465 1.00 89.62 95 ARG A C 1
ATOM 774 O O . ARG A 1 95 ? -12.313 -5.338 6.271 1.00 89.62 95 ARG A O 1
ATOM 781 N N . PHE A 1 96 ? -12.355 -3.936 8.032 1.00 89.06 96 PHE A N 1
ATOM 782 C CA . PHE A 1 96 ? -11.831 -2.783 7.307 1.00 89.06 96 PHE A CA 1
ATOM 783 C C . PHE A 1 96 ? -10.382 -3.001 6.858 1.00 89.06 96 PHE A C 1
ATOM 785 O O . PHE A 1 96 ? -10.070 -2.783 5.687 1.00 89.06 96 PHE A O 1
ATOM 792 N N . SER A 1 97 ? -9.506 -3.458 7.754 1.00 87.69 97 SER A N 1
ATOM 793 C CA . SER A 1 97 ? -8.092 -3.677 7.443 1.00 87.69 97 SER A CA 1
ATOM 794 C C . SER A 1 97 ? -7.903 -4.784 6.408 1.00 87.69 97 SER A C 1
ATOM 796 O O . SER A 1 97 ? -7.095 -4.630 5.495 1.00 87.69 97 SER A O 1
ATOM 798 N N . GLU A 1 98 ? -8.700 -5.850 6.474 1.00 91.56 98 GLU A N 1
ATOM 799 C CA . GLU A 1 98 ? -8.692 -6.920 5.481 1.00 91.56 98 GLU A CA 1
ATOM 800 C C . GLU A 1 98 ? -9.194 -6.430 4.114 1.00 91.56 98 GLU A C 1
ATOM 802 O O . GLU A 1 98 ? -8.581 -6.708 3.082 1.00 91.56 98 GLU A O 1
ATOM 807 N N . ALA A 1 99 ? -10.278 -5.646 4.084 1.00 93.62 99 ALA A N 1
ATOM 808 C CA . ALA A 1 99 ? -10.770 -5.039 2.849 1.00 93.62 99 ALA A CA 1
ATOM 809 C C . ALA A 1 99 ? -9.733 -4.100 2.216 1.00 93.62 99 ALA A C 1
ATOM 811 O O . ALA A 1 99 ? -9.530 -4.142 1.001 1.00 93.62 99 ALA A O 1
ATOM 812 N N . LEU A 1 100 ? -9.044 -3.303 3.035 1.00 94.12 100 LEU A N 1
ATOM 813 C CA . LEU A 1 100 ? -7.957 -2.439 2.590 1.00 94.12 100 LEU A CA 1
ATOM 814 C C . LEU A 1 100 ? -6.777 -3.253 2.046 1.00 94.12 100 LEU A C 1
ATOM 816 O O . LEU A 1 100 ? -6.276 -2.944 0.967 1.00 94.12 100 LEU A O 1
ATOM 820 N N . ALA A 1 101 ? -6.366 -4.312 2.746 1.00 93.44 101 ALA A N 1
ATOM 821 C CA . ALA A 1 101 ? -5.286 -5.192 2.306 1.00 93.44 101 ALA A CA 1
ATOM 822 C C . ALA A 1 101 ? -5.595 -5.824 0.940 1.00 93.44 101 ALA A C 1
ATOM 824 O O . ALA A 1 101 ? -4.755 -5.788 0.043 1.00 93.44 101 ALA A O 1
ATOM 825 N N . ARG A 1 102 ? -6.826 -6.315 0.738 1.00 96.19 102 ARG A N 1
ATOM 826 C CA . ARG A 1 102 ? -7.272 -6.844 -0.562 1.00 96.19 102 ARG A CA 1
ATOM 827 C C . ARG A 1 102 ? -7.251 -5.784 -1.663 1.00 96.19 102 ARG A C 1
ATOM 829 O O . ARG A 1 102 ? -6.804 -6.061 -2.772 1.00 96.19 102 ARG A O 1
ATOM 836 N N . ALA A 1 103 ? -7.728 -4.574 -1.372 1.00 96.50 103 ALA A N 1
ATOM 837 C CA . ALA A 1 103 ? -7.742 -3.485 -2.347 1.00 96.50 103 ALA A CA 1
ATOM 838 C C . ALA A 1 103 ? -6.324 -3.069 -2.773 1.00 96.50 103 ALA A C 1
ATOM 840 O O . ALA A 1 103 ? -6.096 -2.805 -3.957 1.00 96.50 103 ALA A O 1
ATOM 841 N N . LEU A 1 104 ? -5.382 -3.038 -1.824 1.00 97.75 104 LEU A N 1
ATOM 842 C CA . LEU A 1 104 ? -3.973 -2.748 -2.085 1.00 97.75 104 LEU A CA 1
ATOM 843 C C . LEU A 1 104 ? -3.313 -3.853 -2.912 1.00 97.75 104 LEU A C 1
ATOM 845 O O . LEU A 1 104 ? -2.713 -3.535 -3.933 1.00 97.75 104 LEU A O 1
ATOM 849 N N . ALA A 1 105 ? -3.504 -5.125 -2.554 1.00 94.69 105 ALA A N 1
ATOM 850 C CA . ALA A 1 105 ? -2.973 -6.251 -3.325 1.00 94.69 105 ALA A CA 1
ATOM 851 C C . ALA A 1 105 ? -3.455 -6.218 -4.787 1.00 94.69 105 ALA A C 1
ATOM 853 O O . ALA A 1 105 ? -2.658 -6.278 -5.719 1.00 94.69 105 ALA A O 1
ATOM 854 N N . ALA A 1 106 ? -4.756 -5.992 -5.003 1.00 97.44 106 ALA A N 1
ATOM 855 C CA . ALA A 1 106 ? -5.307 -5.870 -6.351 1.00 97.44 106 ALA A CA 1
ATOM 856 C C . ALA A 1 106 ? -4.740 -4.661 -7.120 1.00 97.44 106 ALA A C 1
ATOM 858 O O . ALA A 1 106 ? -4.693 -4.668 -8.350 1.00 97.44 106 ALA A O 1
ATOM 859 N N . HIS A 1 107 ? -4.367 -3.580 -6.429 1.00 96.38 107 HIS A N 1
ATOM 860 C CA . HIS A 1 107 ? -3.719 -2.435 -7.064 1.00 96.38 107 HIS A CA 1
ATOM 861 C C . HIS A 1 107 ? -2.273 -2.741 -7.459 1.00 96.38 107 HIS A C 1
ATOM 863 O O . HIS A 1 107 ? -1.893 -2.410 -8.579 1.00 96.38 107 HIS A O 1
ATOM 869 N N . GLU A 1 108 ? -1.509 -3.395 -6.585 1.00 97.25 108 GLU A N 1
ATOM 870 C CA . GLU A 1 108 ? -0.133 -3.819 -6.859 1.00 97.25 108 GLU A CA 1
ATOM 871 C C . GLU A 1 108 ? -0.071 -4.737 -8.085 1.00 97.25 108 GLU A C 1
ATOM 873 O O . GLU A 1 108 ? 0.702 -4.469 -9.000 1.00 97.25 108 GLU A O 1
ATOM 878 N N . GLU A 1 109 ? -0.964 -5.725 -8.187 1.00 97.50 109 GLU A N 1
ATOM 879 C CA . GLU A 1 109 ? -1.055 -6.604 -9.362 1.00 97.50 109 GLU A CA 1
ATOM 880 C C . GLU A 1 109 ? -1.320 -5.831 -10.664 1.00 97.50 109 GLU A C 1
ATOM 882 O O . GLU A 1 109 ? -0.715 -6.115 -11.701 1.00 97.50 109 GLU A O 1
ATOM 887 N N . ARG A 1 110 ? -2.206 -4.823 -10.625 1.00 98.19 110 ARG A N 1
ATOM 888 C CA . ARG A 1 110 ? -2.483 -3.973 -11.795 1.00 98.19 110 ARG A CA 1
ATOM 889 C C . ARG A 1 110 ? -1.265 -3.154 -12.202 1.00 98.19 110 ARG A C 1
ATOM 891 O O . ARG A 1 110 ? -0.999 -3.015 -13.394 1.00 98.19 110 ARG A O 1
ATOM 898 N N . GLU A 1 111 ? -0.546 -2.584 -11.242 1.00 98.19 111 GLU A N 1
ATOM 899 C CA . GLU A 1 111 ? 0.660 -1.810 -11.535 1.00 98.19 111 GLU A CA 1
ATOM 900 C C . GLU A 1 111 ? 1.795 -2.709 -12.046 1.00 98.19 111 GLU A C 1
ATOM 902 O O . GLU A 1 111 ? 2.465 -2.339 -13.010 1.00 98.19 111 GLU A O 1
ATOM 907 N N . ASP A 1 112 ? 1.953 -3.916 -11.499 1.00 98.06 112 ASP A N 1
ATOM 908 C CA . ASP A 1 112 ? 2.901 -4.919 -11.993 1.00 98.06 112 ASP A CA 1
ATOM 909 C C . ASP A 1 112 ? 2.628 -5.288 -13.451 1.00 98.06 112 ASP A C 1
ATOM 911 O O . ASP A 1 112 ? 3.553 -5.346 -14.267 1.00 98.06 112 ASP A O 1
ATOM 915 N N . GLU A 1 113 ? 1.361 -5.488 -13.812 1.00 98.31 113 GLU A N 1
ATOM 916 C CA . GLU A 1 113 ? 0.990 -5.782 -15.193 1.00 98.31 113 GLU A CA 1
ATOM 917 C C . GLU A 1 113 ? 1.313 -4.605 -16.123 1.00 98.31 113 GLU A C 1
ATOM 919 O O . GLU A 1 113 ? 1.917 -4.792 -17.181 1.00 98.31 113 GLU A O 1
ATOM 924 N N . ARG A 1 114 ? 1.042 -3.366 -15.691 1.00 97.94 114 ARG A N 1
ATOM 925 C CA . ARG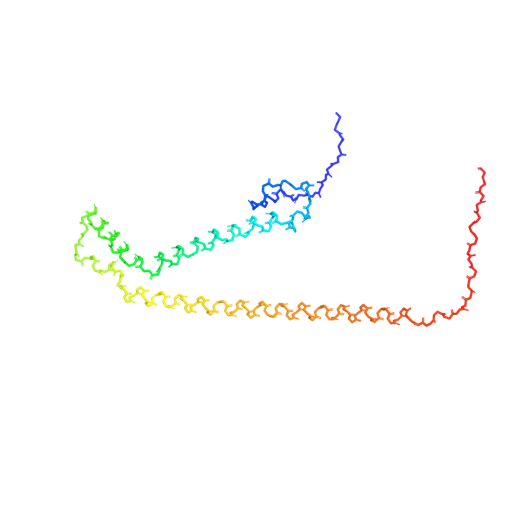 A 1 114 ? 1.434 -2.162 -16.445 1.00 97.94 114 ARG A CA 1
ATOM 926 C C . ARG A 1 114 ? 2.950 -2.064 -16.612 1.00 97.94 114 ARG A C 1
ATOM 928 O O . ARG A 1 114 ? 3.425 -1.697 -17.688 1.00 97.94 114 ARG A O 1
ATOM 935 N N . ILE A 1 115 ? 3.727 -2.402 -15.583 1.00 98.12 115 ILE A N 1
ATOM 936 C CA . ILE A 1 115 ? 5.194 -2.435 -15.653 1.00 98.12 115 ILE A CA 1
ATOM 937 C C . ILE A 1 115 ? 5.659 -3.481 -16.671 1.00 98.12 115 ILE A C 1
ATOM 939 O O . ILE A 1 115 ? 6.519 -3.179 -17.505 1.00 98.12 115 ILE A O 1
ATOM 943 N N . ARG A 1 116 ? 5.084 -4.690 -16.650 1.00 98.25 116 ARG A N 1
ATOM 944 C CA . ARG A 1 116 ? 5.407 -5.756 -17.613 1.00 98.25 116 ARG A CA 1
ATOM 945 C C . ARG A 1 116 ? 5.069 -5.352 -19.041 1.00 98.25 116 ARG A C 1
ATOM 947 O O . ARG A 1 116 ? 5.897 -5.560 -19.932 1.00 98.25 116 ARG A O 1
ATOM 954 N N . GLU A 1 117 ? 3.909 -4.739 -19.251 1.00 98.44 117 GLU A N 1
ATOM 955 C CA . GLU A 1 117 ? 3.472 -4.259 -20.559 1.00 98.44 117 GLU A CA 1
ATOM 956 C C . GLU A 1 117 ? 4.415 -3.173 -21.094 1.00 98.44 117 GLU A C 1
ATOM 958 O O . GLU A 1 117 ? 4.906 -3.263 -22.223 1.00 98.44 117 GLU A O 1
ATOM 963 N N . MET A 1 118 ? 4.752 -2.174 -20.272 1.00 96.81 118 MET A N 1
ATOM 964 C CA . MET A 1 118 ? 5.726 -1.144 -20.644 1.00 96.81 118 MET A CA 1
ATOM 965 C C . MET A 1 118 ? 7.087 -1.756 -20.983 1.00 96.81 118 MET A C 1
ATOM 967 O O . MET A 1 118 ? 7.688 -1.399 -21.997 1.00 96.81 118 MET A O 1
ATOM 971 N N . ALA A 1 119 ? 7.559 -2.715 -20.186 1.00 97.62 119 ALA A N 1
ATOM 972 C CA . ALA A 1 119 ? 8.815 -3.405 -20.450 1.00 97.62 119 ALA A CA 1
ATOM 973 C C . ALA A 1 119 ? 8.770 -4.200 -21.768 1.00 97.62 119 ALA A C 1
ATOM 975 O O . ALA A 1 119 ? 9.762 -4.235 -22.496 1.00 97.62 119 ALA A O 1
ATOM 976 N N . ALA A 1 120 ? 7.633 -4.812 -22.111 1.00 98.31 120 ALA A N 1
ATOM 977 C CA . ALA A 1 120 ? 7.453 -5.503 -23.386 1.00 98.31 120 ALA A CA 1
ATOM 978 C C . ALA A 1 120 ? 7.527 -4.536 -24.576 1.00 98.31 120 ALA A C 1
ATOM 980 O O . ALA A 1 120 ? 8.244 -4.818 -25.539 1.00 98.31 120 ALA A O 1
ATOM 981 N N . ARG A 1 121 ? 6.870 -3.373 -24.475 1.00 97.38 121 ARG A N 1
ATOM 982 C CA . ARG A 1 121 ? 6.930 -2.313 -25.495 1.00 97.38 121 ARG A CA 1
ATOM 983 C C . ARG A 1 121 ? 8.351 -1.788 -25.689 1.00 97.38 121 ARG A C 1
ATOM 985 O O . ARG A 1 121 ? 8.773 -1.608 -26.827 1.00 97.38 121 ARG A O 1
ATOM 992 N N . ILE A 1 122 ? 9.102 -1.587 -24.601 1.00 97.69 122 ILE A N 1
ATOM 993 C CA . ILE A 1 122 ? 10.516 -1.179 -24.666 1.00 97.69 122 ILE A CA 1
ATOM 994 C C . ILE A 1 122 ? 11.335 -2.236 -25.409 1.00 97.69 122 ILE A C 1
ATOM 996 O O . ILE A 1 122 ? 11.985 -1.905 -26.396 1.00 97.69 122 ILE A O 1
ATOM 1000 N N . ARG A 1 123 ? 11.237 -3.513 -25.012 1.00 98.06 123 ARG A N 1
ATOM 1001 C CA . ARG A 1 123 ? 11.959 -4.607 -25.684 1.00 98.06 123 ARG A CA 1
ATOM 1002 C C . ARG A 1 123 ? 11.619 -4.695 -27.169 1.00 98.06 123 ARG A C 1
ATOM 1004 O O . ARG A 1 123 ? 12.481 -5.001 -27.982 1.00 98.06 123 ARG A O 1
ATOM 1011 N N . GLU A 1 124 ? 10.362 -4.471 -27.541 1.00 97.94 124 GLU A N 1
ATOM 1012 C CA . GLU A 1 124 ? 9.953 -4.461 -28.945 1.00 97.94 124 GLU A CA 1
ATOM 1013 C C . GLU A 1 124 ? 10.517 -3.266 -29.717 1.00 97.94 124 GLU A C 1
ATOM 1015 O O . GLU A 1 124 ? 11.017 -3.441 -30.829 1.00 97.94 124 GLU A O 1
ATOM 1020 N N . ALA A 1 125 ? 10.486 -2.069 -29.132 1.00 97.06 125 ALA A N 1
ATOM 1021 C CA . ALA A 1 125 ? 11.090 -0.888 -29.735 1.00 97.06 125 ALA A CA 1
ATOM 1022 C C . ALA A 1 125 ? 12.603 -1.073 -29.938 1.00 97.06 125 ALA A C 1
ATOM 1024 O O . ALA A 1 125 ? 13.117 -0.762 -31.011 1.00 97.06 125 ALA A O 1
ATOM 1025 N N . GLU A 1 126 ? 13.296 -1.645 -28.952 1.00 98.06 126 GLU A N 1
ATOM 1026 C CA . GLU A 1 126 ? 14.721 -1.972 -29.038 1.00 98.06 126 GLU A CA 1
ATOM 1027 C C . GLU A 1 126 ? 15.008 -2.991 -30.149 1.00 98.06 126 GLU A C 1
ATOM 1029 O O . GLU A 1 126 ? 15.946 -2.790 -30.920 1.00 98.06 126 GLU A O 1
ATOM 1034 N N . ARG A 1 127 ? 14.178 -4.037 -30.307 1.00 97.38 127 ARG A N 1
ATOM 1035 C 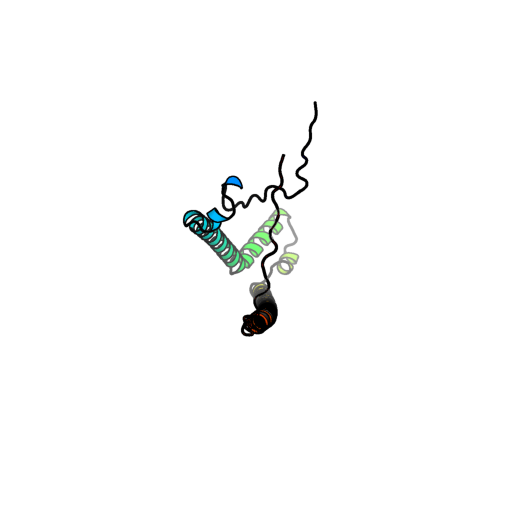CA . ARG A 1 127 ? 14.309 -4.989 -31.429 1.00 97.38 127 ARG A CA 1
ATOM 1036 C C . ARG A 1 127 ? 14.190 -4.291 -32.782 1.00 97.38 127 ARG A C 1
ATOM 1038 O O . ARG A 1 127 ? 15.069 -4.451 -33.622 1.00 97.38 127 ARG A O 1
ATOM 1045 N N . ARG A 1 128 ? 13.159 -3.460 -32.973 1.00 96.81 128 ARG A N 1
ATOM 1046 C CA . ARG A 1 128 ? 12.953 -2.710 -34.229 1.00 96.81 128 ARG A CA 1
ATOM 1047 C C . ARG A 1 128 ? 14.131 -1.780 -34.541 1.00 96.81 128 ARG A C 1
ATOM 1049 O O . ARG A 1 128 ? 14.552 -1.663 -35.692 1.00 96.81 128 ARG A O 1
ATOM 1056 N N . GLN A 1 129 ? 14.688 -1.128 -33.518 1.00 95.81 129 GLN A N 1
ATOM 1057 C CA . GLN A 1 129 ? 15.886 -0.298 -33.667 1.00 95.81 129 GLN A CA 1
ATOM 1058 C C . GLN A 1 129 ? 17.101 -1.131 -34.089 1.00 95.81 129 GLN A C 1
ATOM 1060 O O . GLN A 1 129 ? 17.807 -0.743 -35.018 1.00 95.81 129 GLN A O 1
ATOM 1065 N N . GLN A 1 130 ? 17.328 -2.281 -33.449 1.00 95.25 130 GLN A N 1
ATOM 1066 C CA . GLN A 1 130 ? 18.425 -3.187 -33.796 1.00 95.25 130 GLN A CA 1
ATOM 1067 C C . GLN A 1 130 ? 18.300 -3.724 -35.224 1.00 95.25 130 GLN A C 1
ATOM 1069 O O . GLN A 1 130 ? 19.291 -3.728 -35.946 1.00 95.25 130 GLN A O 1
ATOM 1074 N N . GLU A 1 131 ? 17.102 -4.121 -35.657 1.00 94.75 131 GLU A N 1
ATOM 1075 C CA . GLU A 1 131 ? 16.834 -4.567 -37.032 1.00 94.75 131 GLU A CA 1
ATOM 1076 C C . GLU A 1 131 ? 17.144 -3.468 -38.051 1.00 94.75 131 GLU A C 1
ATOM 1078 O O . GLU A 1 131 ? 17.834 -3.714 -39.039 1.00 94.75 131 GLU A O 1
ATOM 1083 N N . THR A 1 132 ? 16.712 -2.235 -37.773 1.00 92.56 132 THR A N 1
ATOM 1084 C CA . THR A 1 132 ? 16.985 -1.075 -38.636 1.00 92.56 132 THR A CA 1
ATOM 1085 C C . THR A 1 132 ? 18.487 -0.799 -38.743 1.00 92.56 132 THR A C 1
ATOM 1087 O O . THR A 1 132 ? 19.017 -0.628 -39.841 1.00 92.56 132 THR A O 1
ATOM 1090 N N . VAL A 1 133 ? 19.195 -0.786 -37.607 1.00 93.81 133 VAL A N 1
ATOM 1091 C CA . VAL A 1 133 ? 20.653 -0.590 -37.568 1.00 93.81 133 VAL A CA 1
ATOM 1092 C C . VAL A 1 133 ? 21.372 -1.724 -38.299 1.00 93.81 133 VAL A C 1
ATOM 1094 O O . VAL A 1 133 ? 22.281 -1.465 -39.084 1.00 93.81 133 VAL A O 1
ATOM 1097 N N . ARG A 1 134 ? 20.951 -2.975 -38.090 1.00 91.06 134 ARG A N 1
ATOM 1098 C CA . ARG A 1 134 ? 21.523 -4.151 -38.750 1.00 91.06 134 ARG A CA 1
ATOM 1099 C C . ARG A 1 134 ? 21.352 -4.081 -40.267 1.00 91.06 134 ARG A C 1
ATOM 1101 O O . ARG A 1 134 ? 22.337 -4.255 -40.976 1.00 91.06 134 ARG A O 1
ATOM 1108 N N . ALA A 1 135 ? 20.155 -3.758 -40.754 1.00 90.06 135 ALA A N 1
ATOM 1109 C CA . ALA A 1 135 ? 19.898 -3.585 -42.182 1.00 90.06 135 ALA A CA 1
ATOM 1110 C C . ALA A 1 135 ? 20.784 -2.484 -42.794 1.00 90.06 135 ALA A C 1
ATOM 1112 O O . ALA A 1 135 ? 21.367 -2.678 -43.858 1.00 90.06 135 ALA A O 1
ATOM 1113 N N . ALA A 1 136 ? 20.960 -1.351 -42.102 1.00 89.06 136 ALA A N 1
ATOM 1114 C CA . ALA A 1 136 ? 21.844 -0.276 -42.561 1.00 89.06 136 ALA A CA 1
ATOM 1115 C C . ALA A 1 136 ? 23.322 -0.711 -42.644 1.00 89.06 136 ALA A C 1
ATOM 1117 O O . ALA A 1 136 ? 24.034 -0.319 -43.571 1.00 89.06 136 ALA A O 1
ATOM 1118 N N . LEU A 1 137 ? 23.781 -1.539 -41.701 1.00 84.25 137 LEU A N 1
ATOM 1119 C CA . LEU A 1 137 ? 25.136 -2.097 -41.702 1.00 84.25 137 LEU A CA 1
ATOM 1120 C C . LEU A 1 137 ? 25.331 -3.161 -42.795 1.00 84.25 137 LEU A C 1
ATOM 1122 O O . LEU A 1 137 ? 26.378 -3.171 -43.439 1.00 84.25 137 LEU A O 1
ATOM 1126 N N . GLU A 1 138 ? 24.332 -4.012 -43.049 1.00 74.88 138 GLU A N 1
ATOM 1127 C CA . GLU A 1 138 ? 24.365 -5.024 -44.117 1.00 74.88 138 GLU A CA 1
ATOM 1128 C C . GLU A 1 138 ? 24.374 -4.374 -45.517 1.00 74.88 138 GLU A C 1
ATOM 1130 O O . GLU A 1 138 ? 25.126 -4.808 -46.389 1.00 74.88 138 GLU A O 1
ATOM 1135 N N . VAL A 1 139 ? 23.656 -3.262 -45.719 1.00 62.56 139 VAL A N 1
ATOM 1136 C CA . VAL A 1 139 ? 23.712 -2.461 -46.962 1.00 62.56 139 VAL A CA 1
ATOM 1137 C C . VAL A 1 139 ? 25.075 -1.769 -47.142 1.00 62.56 139 VAL A C 1
ATOM 1139 O O . VAL A 1 139 ? 25.550 -1.612 -48.267 1.00 62.56 139 VAL A O 1
ATOM 1142 N N . GLY A 1 140 ? 25.752 -1.404 -46.049 1.00 57.12 140 GLY A N 1
ATOM 1143 C CA . GLY A 1 140 ? 27.115 -0.859 -46.069 1.00 57.12 140 GLY A CA 1
ATOM 1144 C C . GLY A 1 140 ? 28.226 -1.897 -46.295 1.00 57.12 140 GLY A C 1
ATOM 1145 O O . GLY A 1 140 ? 29.366 -1.509 -46.558 1.00 57.12 140 GLY A O 1
ATOM 1146 N N . ALA A 1 141 ? 27.905 -3.193 -46.206 1.00 50.47 141 ALA A N 1
ATOM 1147 C CA . ALA A 1 141 ? 28.837 -4.314 -46.337 1.00 50.47 141 ALA A CA 1
ATOM 1148 C C . ALA A 1 141 ? 28.860 -4.955 -47.740 1.00 50.47 141 ALA A C 1
ATOM 1150 O O . ALA A 1 141 ? 29.566 -5.945 -47.946 1.00 50.47 141 ALA A O 1
ATOM 1151 N N . ALA A 1 142 ? 28.149 -4.391 -48.727 1.00 45.09 142 ALA A N 1
ATOM 1152 C CA . ALA A 1 142 ? 28.380 -4.738 -50.129 1.00 45.09 142 ALA A CA 1
ATOM 1153 C C . ALA A 1 142 ? 29.863 -4.478 -50.468 1.00 45.09 142 ALA A C 1
ATOM 1155 O O . ALA A 1 142 ? 30.387 -3.418 -50.099 1.00 45.09 142 ALA A O 1
ATOM 1156 N N . PRO A 1 143 ? 30.576 -5.414 -51.130 1.00 46.12 143 PRO A N 1
ATOM 1157 C CA . PRO A 1 143 ? 31.991 -5.236 -51.401 1.00 46.12 143 PRO A CA 1
ATOM 1158 C C . PRO A 1 143 ? 32.147 -3.954 -52.208 1.00 46.12 143 PRO A C 1
ATOM 1160 O O . PRO A 1 143 ? 31.612 -3.843 -53.310 1.00 46.12 143 PRO A O 1
ATOM 1163 N N . ARG A 1 144 ? 32.865 -2.973 -51.645 1.00 48.91 144 ARG A N 1
ATOM 1164 C CA . ARG A 1 144 ? 33.327 -1.804 -52.392 1.00 48.91 144 ARG A CA 1
ATOM 1165 C C . ARG A 1 144 ? 34.082 -2.337 -53.603 1.00 48.91 144 ARG A C 1
ATOM 1167 O O . ARG A 1 144 ? 35.240 -2.742 -53.480 1.00 48.91 144 ARG A O 1
ATOM 1174 N N . SER A 1 145 ? 33.415 -2.376 -54.755 1.00 52.44 145 SER A N 1
ATOM 1175 C CA . SER A 1 145 ? 34.077 -2.637 -56.016 1.00 52.44 145 SER A CA 1
ATOM 1176 C C . SER A 1 145 ? 35.131 -1.549 -56.160 1.00 52.44 145 SER A C 1
ATOM 1178 O O . SER A 1 145 ? 34.897 -0.355 -55.947 1.00 52.44 145 SER A O 1
ATOM 1180 N N . ARG A 1 146 ? 36.361 -1.996 -56.377 1.00 48.44 146 ARG A N 1
ATOM 1181 C CA . ARG A 1 146 ? 37.537 -1.146 -56.436 1.00 48.44 146 ARG A CA 1
ATOM 1182 C C . ARG A 1 146 ? 37.521 -0.418 -57.784 1.00 48.44 146 ARG A C 1
ATOM 1184 O O . ARG A 1 146 ? 38.271 -0.775 -58.678 1.00 48.44 146 ARG A O 1
ATOM 1191 N N . CYS A 1 147 ? 36.661 0.585 -57.941 1.00 36.34 147 CYS A N 1
ATOM 1192 C CA . CYS A 1 147 ? 36.751 1.541 -59.041 1.00 36.34 147 CYS A CA 1
ATOM 1193 C C . CYS A 1 147 ? 37.444 2.797 -58.520 1.00 36.34 147 CYS A C 1
ATOM 1195 O O . CYS A 1 147 ? 36.900 3.548 -57.711 1.00 36.34 147 CYS A O 1
ATOM 1197 N N . GLY A 1 148 ? 38.696 2.972 -58.947 1.00 49.16 148 GLY A N 1
ATOM 1198 C CA . GLY A 1 148 ? 39.481 4.160 -58.664 1.00 49.16 148 GLY A CA 1
ATOM 1199 C C . GLY A 1 148 ? 38.797 5.389 -59.248 1.00 49.16 148 GLY A C 1
ATOM 1200 O O . GLY A 1 148 ? 38.665 5.508 -60.460 1.00 49.16 148 GLY A O 1
ATOM 1201 N N . ALA A 1 149 ? 38.386 6.308 -58.382 1.00 46.62 149 ALA A N 1
ATOM 1202 C CA . ALA A 1 149 ? 38.071 7.671 -58.768 1.00 46.62 149 ALA A CA 1
ATOM 1203 C C . ALA A 1 149 ? 39.143 8.572 -58.152 1.00 46.62 149 ALA A C 1
ATOM 1205 O O . ALA A 1 149 ? 39.352 8.580 -56.935 1.00 46.62 149 ALA A O 1
ATOM 1206 N N . ALA A 1 150 ? 39.875 9.253 -59.032 1.00 50.53 150 ALA A N 1
ATOM 1207 C CA . ALA A 1 150 ? 40.954 10.172 -58.714 1.00 50.53 150 ALA A CA 1
ATOM 1208 C C . ALA A 1 150 ? 40.524 11.210 -57.663 1.00 50.53 150 ALA A C 1
ATOM 1210 O O . ALA A 1 150 ? 39.426 11.763 -57.718 1.00 50.53 150 ALA A O 1
ATOM 1211 N N . ARG A 1 151 ? 41.408 11.478 -56.695 1.00 44.50 151 ARG A N 1
ATOM 1212 C CA . ARG A 1 151 ? 41.196 12.520 -55.682 1.00 44.50 151 ARG A CA 1
ATOM 1213 C C . ARG A 1 151 ? 41.284 13.897 -56.359 1.00 44.50 151 ARG A C 1
ATOM 1215 O O . ARG A 1 151 ? 42.238 14.108 -57.108 1.00 44.50 151 ARG A O 1
ATOM 1222 N N . PRO A 1 152 ? 40.379 14.850 -56.074 1.00 47.97 152 PRO A N 1
ATOM 1223 C CA . PRO A 1 152 ? 40.546 16.221 -56.533 1.00 47.97 152 PRO A CA 1
ATOM 1224 C C . PRO A 1 152 ? 41.757 16.838 -55.828 1.00 47.97 152 PRO A C 1
ATOM 1226 O O . PRO A 1 152 ? 41.846 16.821 -54.597 1.00 47.97 152 PRO A O 1
ATOM 1229 N N . LYS A 1 153 ? 42.693 17.358 -56.622 1.00 44.69 153 LYS A N 1
ATOM 1230 C CA . LYS A 1 153 ? 43.797 18.212 -56.184 1.00 44.69 153 LYS A CA 1
ATOM 1231 C C . LYS A 1 153 ? 43.205 19.576 -55.837 1.00 44.69 153 LYS A C 1
ATOM 1233 O O . LYS A 1 153 ? 42.652 20.239 -56.704 1.00 44.69 153 LYS A O 1
ATOM 1238 N N . TRP A 1 154 ? 43.278 19.976 -54.576 1.00 45.47 154 TRP A N 1
ATOM 1239 C CA . TRP A 1 154 ? 42.982 21.346 -54.172 1.00 45.47 154 TRP A CA 1
ATOM 1240 C C . TRP A 1 154 ? 44.267 22.129 -54.408 1.00 45.47 154 TRP A C 1
ATOM 1242 O O . TRP A 1 154 ? 45.284 21.879 -53.760 1.00 45.47 154 TRP A O 1
ATOM 1252 N N . ASP A 1 155 ? 44.234 23.003 -55.408 1.00 45.28 155 ASP A N 1
ATOM 1253 C CA . ASP A 1 155 ? 45.316 23.931 -55.684 1.00 45.28 155 ASP A CA 1
ATOM 1254 C C . ASP A 1 155 ? 45.395 24.949 -54.543 1.00 45.28 155 ASP A C 1
ATOM 1256 O O . ASP A 1 155 ? 44.475 25.731 -54.310 1.00 45.28 155 ASP A O 1
ATOM 1260 N N . ALA A 1 156 ? 46.512 24.924 -53.822 1.00 52.62 156 ALA A N 1
ATOM 1261 C CA . ALA A 1 156 ? 46.956 26.054 -53.028 1.00 52.62 156 ALA A CA 1
ATOM 1262 C C . ALA A 1 156 ? 47.688 27.030 -53.967 1.00 52.62 156 ALA A C 1
ATOM 1264 O O . ALA A 1 156 ? 48.833 26.785 -54.340 1.00 52.62 156 ALA A O 1
ATOM 1265 N N . GLY A 1 157 ? 47.023 28.117 -54.362 1.00 42.38 157 GLY A N 1
ATOM 1266 C CA . GLY A 1 157 ? 47.674 29.387 -54.717 1.00 42.38 157 GLY A CA 1
ATOM 1267 C C . GLY A 1 157 ? 47.417 30.348 -53.553 1.00 42.38 157 GLY A C 1
ATOM 1268 O O . GLY A 1 157 ? 46.283 30.417 -53.089 1.00 42.38 157 GLY A O 1
ATOM 1269 N N . GLY A 1 158 ? 48.410 30.982 -52.921 1.00 49.38 158 GLY A N 1
ATOM 1270 C CA . GLY A 1 158 ? 49.418 31.852 -53.541 1.00 49.38 158 GLY A CA 1
ATOM 1271 C C . GLY A 1 158 ? 48.693 33.150 -53.907 1.00 49.38 158 GLY A C 1
ATOM 1272 O O . GLY A 1 158 ? 47.840 33.107 -54.783 1.00 49.38 158 GLY A O 1
ATOM 1273 N N . THR A 1 159 ? 48.857 34.277 -53.222 1.00 44.50 159 THR A N 1
ATOM 1274 C CA . THR A 1 159 ? 50.073 34.972 -52.754 1.00 44.50 159 THR A CA 1
ATOM 1275 C C . THR A 1 159 ? 49.736 35.944 -51.633 1.00 44.50 159 THR A C 1
ATOM 1277 O O . THR A 1 159 ? 48.618 36.504 -51.695 1.00 44.50 159 THR A O 1
#

pLDDT: mean 71.62, std 19.28, range [32.25, 98.44]